Protein AF-A0A7S3AXC7-F1 (afdb_monomer)

Structure (mmCIF, N/CA/C/O backbone):
data_AF-A0A7S3AXC7-F1
#
_entry.id   AF-A0A7S3AXC7-F1
#
loop_
_atom_site.group_PDB
_atom_site.id
_atom_site.type_symbol
_atom_site.label_atom_id
_atom_site.label_alt_id
_atom_site.label_comp_id
_atom_site.label_asym_id
_atom_site.label_entity_id
_atom_site.label_seq_id
_atom_site.pdbx_PDB_ins_code
_atom_site.Cartn_x
_atom_site.Cartn_y
_atom_site.Cartn_z
_atom_site.occupancy
_atom_site.B_iso_or_equiv
_atom_site.auth_seq_id
_atom_site.auth_comp_id
_atom_site.auth_asym_id
_atom_site.auth_atom_id
_atom_site.pdbx_PDB_model_num
ATOM 1 N N . LEU A 1 1 ? -24.565 1.283 30.383 1.00 83.75 1 LEU A N 1
ATOM 2 C CA . LEU A 1 1 ? -24.988 1.962 31.632 1.00 83.75 1 LEU A CA 1
ATOM 3 C C . LEU A 1 1 ? -24.781 1.006 32.799 1.00 83.75 1 LEU A C 1
ATOM 5 O O . LEU A 1 1 ? -25.341 -0.080 32.785 1.00 83.75 1 LEU A O 1
ATOM 9 N N . VAL A 1 2 ? -23.980 1.396 33.781 1.00 90.38 2 VAL A N 1
ATOM 10 C CA . VAL A 1 2 ? -23.685 0.645 35.006 1.00 90.38 2 VAL A CA 1
ATOM 11 C C . VAL A 1 2 ? -24.098 1.507 36.196 1.00 90.38 2 VAL A C 1
ATOM 13 O O . V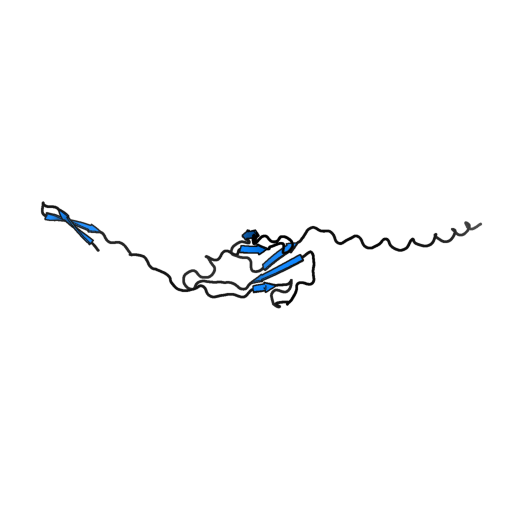AL A 1 2 ? -23.910 2.724 36.167 1.00 90.38 2 VAL A O 1
ATOM 16 N N . ARG A 1 3 ? -24.680 0.895 37.233 1.00 94.62 3 ARG A N 1
ATOM 17 C CA . ARG A 1 3 ? -25.121 1.576 38.456 1.00 94.62 3 ARG A CA 1
ATOM 18 C C . ARG A 1 3 ? -24.490 0.923 39.681 1.00 94.62 3 ARG A C 1
ATOM 20 O O . ARG A 1 3 ? -24.619 -0.284 39.857 1.00 94.62 3 ARG A O 1
ATOM 27 N N . ALA A 1 4 ? -23.853 1.725 40.526 1.00 93.75 4 ALA A N 1
ATOM 28 C CA . ALA A 1 4 ? -23.249 1.288 41.782 1.00 93.75 4 ALA A CA 1
ATOM 29 C C . ALA A 1 4 ? -23.988 1.909 42.972 1.00 93.75 4 ALA A C 1
ATOM 31 O O . ALA A 1 4 ? -24.359 3.079 42.909 1.00 93.75 4 ALA A O 1
ATOM 32 N N . TYR A 1 5 ? -24.175 1.139 44.045 1.00 97.00 5 TYR A N 1
ATOM 33 C CA . TYR A 1 5 ? -24.860 1.553 45.273 1.00 97.00 5 TYR A CA 1
ATOM 34 C C . TYR A 1 5 ? -23.886 1.555 46.455 1.00 97.00 5 TYR A C 1
ATOM 36 O O . TYR A 1 5 ? -23.029 0.678 46.547 1.00 97.00 5 TYR A O 1
ATOM 44 N N . ASN A 1 6 ? -24.029 2.513 47.371 1.00 94.50 6 ASN A N 1
ATOM 45 C CA . ASN A 1 6 ? -23.345 2.497 48.664 1.00 94.50 6 ASN A CA 1
ATOM 46 C C . ASN A 1 6 ? -24.274 1.973 49.778 1.00 94.50 6 ASN A C 1
ATOM 48 O O . ASN A 1 6 ? -25.491 1.891 49.611 1.00 94.50 6 ASN A O 1
ATOM 52 N N . SER A 1 7 ? -23.710 1.654 50.945 1.00 94.31 7 SER A N 1
ATOM 53 C CA . SER A 1 7 ? -24.469 1.105 52.083 1.00 94.31 7 SER A CA 1
ATOM 54 C C . SER A 1 7 ? -25.454 2.088 52.730 1.00 94.31 7 SER A C 1
ATOM 56 O O . SER A 1 7 ? -26.279 1.674 53.537 1.00 94.31 7 SER A O 1
ATOM 58 N N . ALA A 1 8 ? -25.381 3.379 52.390 1.00 94.81 8 ALA A N 1
ATOM 59 C CA . ALA A 1 8 ? -26.314 4.411 52.844 1.00 94.81 8 ALA A CA 1
ATOM 60 C C . ALA A 1 8 ? -27.498 4.612 51.873 1.00 94.81 8 ALA A C 1
ATOM 62 O O . ALA A 1 8 ? -28.325 5.494 52.092 1.00 94.81 8 ALA A O 1
ATOM 63 N N . GLY A 1 9 ? -27.582 3.819 50.796 1.00 93.12 9 GLY A N 1
ATOM 64 C CA . GLY A 1 9 ? -28.657 3.882 49.798 1.00 93.12 9 GLY A CA 1
ATOM 65 C C . GLY A 1 9 ? -28.431 4.889 48.664 1.00 93.12 9 GLY A C 1
ATOM 66 O O . GLY A 1 9 ? -29.278 5.013 47.781 1.00 93.12 9 GLY A O 1
ATOM 67 N N . GLY A 1 10 ? -27.294 5.588 48.646 1.00 95.25 10 GLY A N 1
ATOM 68 C CA . GLY A 1 10 ? -26.890 6.435 47.524 1.00 95.25 10 GLY A CA 1
ATOM 69 C C . GLY A 1 10 ? -26.408 5.601 46.337 1.00 95.25 10 GLY A C 1
ATOM 70 O O . GLY A 1 10 ? -25.888 4.499 46.520 1.00 95.25 10 GLY A O 1
ATOM 71 N N . PHE A 1 11 ? -26.546 6.127 45.120 1.00 95.44 11 PHE A N 1
ATOM 72 C CA . PHE A 1 11 ? -26.046 5.464 43.917 1.00 95.44 11 PHE A CA 1
ATOM 73 C C . PHE A 1 11 ? -25.345 6.430 42.964 1.00 95.44 11 PHE A C 1
ATOM 75 O O . PHE A 1 11 ? -25.605 7.631 42.972 1.00 95.44 11 PHE A O 1
ATOM 82 N N . SER A 1 12 ? -24.476 5.879 42.119 1.00 95.25 12 SER A N 1
ATOM 83 C CA . SER A 1 12 ? -23.873 6.569 40.979 1.00 95.25 12 SER A CA 1
ATOM 84 C C . SER A 1 12 ? -24.071 5.747 39.710 1.00 95.25 12 SER A C 1
ATOM 86 O O . SER A 1 12 ? -24.162 4.516 39.762 1.00 95.25 12 SER A O 1
ATOM 88 N N . THR A 1 13 ? -24.164 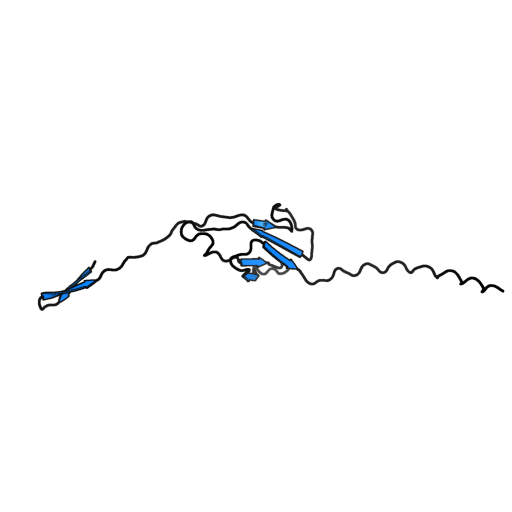6.424 38.569 1.00 95.69 13 THR A N 1
ATOM 89 C CA . THR A 1 13 ? -24.315 5.804 37.251 1.00 95.69 13 THR A CA 1
ATOM 90 C C . THR A 1 13 ? -23.201 6.240 36.320 1.00 95.69 13 THR A C 1
ATOM 92 O O . THR A 1 13 ? -22.885 7.424 36.260 1.00 95.69 13 THR A O 1
ATOM 95 N N . ALA A 1 14 ? -22.675 5.297 35.546 1.00 94.19 14 ALA A N 1
ATOM 96 C CA . ALA A 1 14 ? -21.710 5.554 34.485 1.00 94.19 14 ALA A CA 1
ATOM 97 C C . ALA A 1 14 ? -22.140 4.850 33.192 1.00 94.19 14 ALA A C 1
ATOM 99 O O . ALA A 1 14 ? -22.706 3.755 33.216 1.00 94.19 14 ALA A O 1
ATOM 100 N N . SER A 1 15 ? -21.867 5.456 32.047 1.00 92.88 15 SER A N 1
ATOM 101 C CA . SER A 1 15 ? -21.970 4.813 30.737 1.00 92.88 15 SER A CA 1
ATOM 102 C C . SER A 1 15 ? -20.706 5.093 29.943 1.00 92.88 15 SER A C 1
ATOM 104 O O . SER A 1 15 ? -20.058 6.113 30.155 1.00 92.88 15 SER A O 1
ATOM 106 N N . SER A 1 16 ? -20.377 4.178 29.042 1.00 89.88 16 SER A N 1
ATOM 107 C CA . SER A 1 16 ? -19.393 4.380 27.988 1.00 89.88 16 SER A CA 1
ATOM 108 C C . SER A 1 16 ? -20.070 4.142 26.643 1.00 89.88 16 SER A C 1
ATOM 110 O O . SER A 1 16 ? -21.078 3.431 26.581 1.00 89.88 16 SER A O 1
ATOM 112 N N . ASP A 1 17 ? -19.486 4.699 25.588 1.00 89.12 17 ASP A N 1
ATOM 113 C CA . ASP A 1 17 ? -19.966 4.559 24.208 1.00 89.12 17 ASP A CA 1
ATOM 114 C C . ASP A 1 17 ? -19.525 3.230 23.561 1.00 89.12 17 ASP A C 1
ATOM 116 O O . ASP A 1 17 ? -19.754 2.989 22.381 1.00 89.12 17 ASP A O 1
ATOM 120 N N . GLY A 1 18 ? -18.924 2.332 24.352 1.00 85.31 18 GLY A N 1
ATOM 121 C CA . GLY A 1 18 ? -18.346 1.082 23.867 1.00 85.31 18 GLY A CA 1
ATOM 122 C C . GLY A 1 18 ? -17.095 1.309 23.014 1.00 85.31 18 GLY A C 1
ATOM 123 O O . GLY A 1 18 ? -16.466 2.362 23.074 1.00 85.31 18 GLY A O 1
ATOM 124 N N . PHE A 1 19 ? -16.715 0.287 22.255 1.00 82.75 19 PHE A N 1
ATOM 125 C CA . PHE A 1 19 ? -15.758 0.385 21.158 1.00 82.75 19 PHE A CA 1
ATOM 126 C C . PHE A 1 19 ? -16.301 -0.432 19.987 1.00 82.75 19 PHE A C 1
ATOM 128 O O . PHE A 1 19 ? -17.060 -1.382 20.196 1.00 82.75 19 PHE A O 1
ATOM 135 N N . TYR A 1 20 ? -15.928 -0.046 18.772 1.00 82.25 20 TYR A N 1
ATOM 136 C CA . TYR A 1 20 ? -16.221 -0.803 17.563 1.00 82.25 20 TYR A CA 1
ATOM 137 C C . TYR A 1 20 ? -14.953 -1.545 17.142 1.00 82.25 20 TYR A C 1
ATOM 139 O O . TYR A 1 20 ? -13.863 -0.974 17.211 1.00 82.25 20 TYR A O 1
ATOM 147 N N . ILE A 1 21 ? -15.090 -2.820 16.779 1.00 84.69 21 ILE A N 1
ATOM 148 C CA . ILE A 1 21 ? -14.025 -3.558 16.099 1.00 84.69 21 ILE A CA 1
ATOM 149 C C . ILE A 1 21 ? -14.360 -3.472 14.624 1.00 84.69 21 ILE A C 1
ATOM 151 O O . ILE A 1 21 ? -15.413 -3.955 14.217 1.00 84.69 21 ILE A O 1
ATOM 155 N N . ASP A 1 22 ? -13.471 -2.847 13.872 1.00 83.75 22 ASP A N 1
ATOM 156 C CA . ASP A 1 22 ? -13.490 -2.907 12.424 1.00 83.75 22 ASP A CA 1
ATOM 157 C C . ASP A 1 22 ? -12.700 -4.142 11.976 1.00 83.75 22 ASP A C 1
ATOM 159 O O . ASP A 1 22 ? -11.526 -4.299 12.325 1.00 83.75 22 ASP A O 1
ATOM 163 N N . ASP A 1 23 ? -13.383 -5.064 11.303 1.00 87.38 23 ASP A N 1
ATOM 164 C CA . ASP A 1 23 ? -12.810 -6.270 10.707 1.00 87.38 23 ASP A CA 1
ATOM 165 C C . ASP A 1 23 ? -12.896 -6.262 9.175 1.00 87.38 23 ASP A C 1
ATOM 167 O O . ASP A 1 23 ? -12.612 -7.284 8.536 1.00 87.38 23 ASP A O 1
ATOM 171 N N . THR A 1 24 ? -13.253 -5.120 8.579 1.00 86.19 24 THR A N 1
ATOM 172 C CA . THR A 1 24 ? -13.271 -4.971 7.129 1.00 86.19 24 THR A CA 1
ATOM 173 C C . THR A 1 24 ? -11.831 -4.885 6.607 1.00 86.19 24 THR A C 1
ATOM 175 O O . THR A 1 24 ? -10.991 -4.167 7.149 1.00 86.19 24 THR A O 1
ATOM 178 N N . PRO A 1 25 ? -11.456 -5.698 5.603 1.00 84.06 25 PRO A N 1
ATOM 179 C CA . PRO A 1 25 ? -10.148 -5.568 4.985 1.00 84.06 25 PRO A CA 1
ATOM 180 C C . PRO A 1 25 ? -10.135 -4.349 4.051 1.00 84.06 25 PRO A C 1
ATOM 182 O O . PRO A 1 25 ? -11.133 -4.093 3.373 1.00 84.06 25 PRO A O 1
ATOM 185 N N . PRO A 1 26 ? -8.988 -3.667 3.900 1.00 85.12 26 PRO A N 1
ATOM 186 C CA . PRO A 1 26 ? -8.870 -2.590 2.931 1.00 85.12 26 PRO A CA 1
ATOM 187 C C . PRO A 1 26 ? -9.085 -3.109 1.505 1.00 85.12 26 PRO A C 1
ATOM 189 O O . PRO A 1 26 ? -8.709 -4.234 1.151 1.00 85.12 26 PRO A O 1
ATOM 192 N N . VAL A 1 27 ? -9.632 -2.252 0.649 1.00 87.88 27 VAL A N 1
ATOM 193 C CA . VAL A 1 27 ? -9.766 -2.504 -0.782 1.00 87.88 27 VAL A CA 1
ATOM 194 C C . VAL A 1 27 ? -8.402 -2.345 -1.451 1.00 87.88 27 VAL A C 1
ATOM 196 O O . VAL A 1 27 ? -7.763 -1.289 -1.395 1.00 87.88 27 VAL A O 1
ATOM 199 N N . GLY A 1 28 ? -7.958 -3.427 -2.093 1.00 86.06 28 GLY A N 1
ATOM 200 C CA . GLY A 1 28 ? -6.679 -3.488 -2.791 1.00 86.06 28 GLY A CA 1
ATOM 201 C C . GLY A 1 28 ? -6.632 -2.596 -4.032 1.00 86.06 28 GLY A C 1
ATOM 202 O O . GLY A 1 28 ? -7.549 -2.613 -4.856 1.00 86.06 28 GLY A O 1
ATOM 203 N N . GLY A 1 29 ? -5.532 -1.855 -4.174 1.00 87.69 29 GLY A N 1
ATOM 204 C CA . GLY A 1 29 ? -5.143 -1.198 -5.417 1.00 87.69 29 GLY A CA 1
ATOM 205 C C . GLY A 1 29 ? -4.415 -2.152 -6.372 1.00 87.69 29 GLY A C 1
ATOM 206 O O . GLY A 1 29 ? -4.543 -3.374 -6.299 1.00 87.69 29 GLY A O 1
ATOM 207 N N . TYR A 1 30 ? -3.616 -1.577 -7.265 1.00 90.25 30 TYR A N 1
ATOM 208 C CA . TYR A 1 30 ? -2.692 -2.304 -8.140 1.00 90.25 30 TYR A CA 1
ATOM 209 C C . TYR A 1 30 ? -1.269 -1.801 -7.916 1.00 90.25 30 TYR A C 1
ATOM 211 O O . TYR A 1 30 ? -1.087 -0.693 -7.418 1.00 90.25 30 TYR A O 1
ATOM 219 N N . VAL A 1 31 ? -0.276 -2.595 -8.303 1.00 91.56 31 VAL A N 1
ATOM 220 C CA . VAL A 1 31 ? 1.139 -2.210 -8.324 1.00 91.56 31 VAL A CA 1
ATOM 221 C C . VAL A 1 31 ? 1.683 -2.590 -9.695 1.00 91.56 31 VAL A C 1
ATOM 223 O O . VAL A 1 31 ? 1.368 -3.676 -10.175 1.00 91.56 31 VAL A O 1
ATOM 226 N N . THR A 1 32 ? 2.447 -1.700 -10.320 1.00 93.31 32 THR A N 1
ATOM 227 C CA . THR A 1 32 ? 3.131 -1.939 -11.597 1.00 93.31 32 THR A CA 1
ATOM 228 C C . THR A 1 32 ? 4.582 -1.503 -11.490 1.00 93.31 32 THR A C 1
ATOM 230 O O . THR A 1 32 ? 4.875 -0.478 -10.864 1.00 93.31 32 THR A O 1
ATOM 233 N N . ASP A 1 33 ? 5.492 -2.246 -12.109 1.00 91.25 33 ASP A N 1
ATOM 234 C CA . ASP A 1 33 ? 6.872 -1.801 -12.296 1.00 91.25 33 ASP A CA 1
ATOM 235 C C . ASP A 1 33 ? 7.060 -1.081 -13.646 1.00 91.25 33 ASP A C 1
ATOM 237 O O . ASP A 1 33 ? 6.205 -1.105 -14.530 1.00 91.25 33 ASP A O 1
ATOM 241 N N . GLY A 1 34 ? 8.182 -0.374 -13.785 1.00 89.75 34 GLY A N 1
ATOM 242 C CA . GLY A 1 34 ? 8.508 0.395 -14.984 1.00 89.75 34 GLY A CA 1
ATOM 243 C C . GLY A 1 34 ? 8.099 1.869 -14.924 1.00 89.75 34 GLY A C 1
ATOM 244 O O . GLY A 1 34 ? 7.469 2.353 -13.983 1.00 89.75 34 GLY A O 1
ATOM 245 N N . THR A 1 35 ? 8.538 2.623 -15.934 1.00 87.75 35 THR A N 1
ATOM 246 C CA . THR A 1 35 ? 8.376 4.087 -15.995 1.00 87.75 35 THR A CA 1
ATOM 247 C C . THR A 1 35 ? 6.999 4.530 -16.490 1.00 87.75 35 THR A C 1
ATOM 249 O O . THR A 1 35 ? 6.625 5.687 -16.294 1.00 87.75 35 THR A O 1
ATOM 252 N N . ASP A 1 36 ? 6.238 3.631 -17.121 1.00 89.56 36 ASP A N 1
ATOM 253 C CA . ASP A 1 36 ? 4.851 3.866 -17.519 1.00 89.56 36 ASP A CA 1
ATOM 254 C C . ASP A 1 36 ? 3.899 3.297 -16.449 1.00 89.56 36 ASP A C 1
ATOM 256 O O . ASP A 1 36 ? 3.790 2.079 -16.321 1.00 89.56 36 ASP A O 1
ATOM 260 N N . PRO A 1 37 ? 3.151 4.139 -15.711 1.00 87.50 37 PRO A N 1
ATOM 261 C CA . PRO A 1 37 ? 2.257 3.693 -14.639 1.00 87.50 37 PRO A CA 1
ATOM 262 C C . PRO A 1 37 ? 1.032 2.902 -15.129 1.00 87.50 37 PRO A C 1
ATOM 264 O O . PRO A 1 37 ? 0.212 2.470 -14.318 1.00 87.50 37 PRO A O 1
ATOM 267 N N . THR A 1 38 ? 0.842 2.773 -16.445 1.00 89.81 38 THR A N 1
ATOM 268 C CA . THR A 1 38 ? -0.284 2.049 -17.053 1.00 89.81 38 THR A CA 1
ATOM 269 C C . THR A 1 38 ? 0.088 0.657 -17.557 1.00 89.81 38 THR A C 1
ATOM 271 O O . THR A 1 38 ? -0.804 -0.104 -17.937 1.00 89.81 38 THR A O 1
ATOM 274 N N . THR A 1 39 ? 1.378 0.313 -17.549 1.00 90.81 39 THR A N 1
ATOM 275 C CA . THR A 1 39 ? 1.891 -0.943 -18.100 1.00 90.81 39 THR A CA 1
ATOM 276 C C . THR A 1 39 ? 2.807 -1.622 -17.091 1.00 90.81 39 THR A C 1
ATOM 278 O O . THR A 1 39 ? 3.872 -1.105 -16.791 1.00 90.81 39 THR A O 1
ATOM 281 N N . ASP A 1 40 ? 2.407 -2.803 -16.625 1.00 92.12 40 ASP A N 1
ATOM 282 C CA . ASP A 1 40 ? 3.259 -3.692 -15.829 1.00 92.12 40 ASP A CA 1
ATOM 283 C C . ASP A 1 40 ? 4.243 -4.423 -16.753 1.00 92.12 40 ASP A C 1
ATOM 285 O O . ASP A 1 40 ? 3.825 -5.032 -17.750 1.00 92.12 40 ASP A O 1
ATOM 289 N N . ILE A 1 41 ? 5.543 -4.340 -16.472 1.00 91.69 41 ILE A N 1
ATOM 290 C CA . ILE A 1 41 ? 6.583 -4.966 -17.291 1.00 91.69 41 ILE A CA 1
ATOM 291 C C . ILE A 1 41 ? 7.118 -6.219 -16.589 1.00 91.69 41 ILE A C 1
ATOM 293 O O . ILE A 1 41 ? 7.031 -6.404 -15.388 1.00 91.69 41 ILE A O 1
ATOM 297 N N . LEU A 1 42 ? 7.652 -7.175 -17.351 1.00 89.56 42 LEU A N 1
ATOM 298 C CA . LEU A 1 42 ? 8.171 -8.404 -16.729 1.00 89.56 42 LEU A CA 1
ATOM 299 C C . LEU A 1 42 ? 9.547 -8.195 -16.088 1.00 89.56 42 LEU A C 1
ATOM 301 O O . LEU A 1 42 ? 9.922 -8.922 -15.170 1.00 89.56 42 LEU A O 1
ATOM 305 N N . VAL A 1 43 ? 10.334 -7.279 -16.657 1.00 85.44 43 VAL A N 1
ATOM 306 C CA . VAL A 1 43 ? 11.707 -6.975 -16.255 1.00 85.44 43 VAL A CA 1
ATOM 307 C C . VAL A 1 43 ? 11.991 -5.517 -16.599 1.00 85.44 43 VAL A C 1
ATOM 309 O O . VAL A 1 43 ? 11.808 -5.103 -17.747 1.00 85.44 43 VAL A O 1
ATOM 312 N N . THR A 1 44 ? 12.509 -4.763 -15.631 1.00 84.88 44 THR A N 1
ATOM 313 C CA . THR A 1 44 ? 13.007 -3.403 -15.860 1.00 84.88 44 THR A CA 1
ATOM 314 C C . THR A 1 44 ? 14.295 -3.448 -16.705 1.00 84.88 44 THR A C 1
ATOM 316 O O . THR A 1 44 ? 15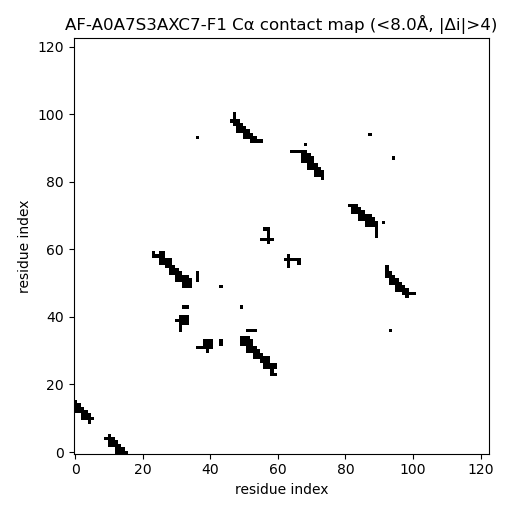.259 -4.100 -16.307 1.00 84.88 44 THR A O 1
ATOM 319 N N . PRO A 1 45 ? 14.350 -2.785 -17.881 1.00 82.12 45 PRO A N 1
ATOM 320 C CA . PRO A 1 45 ? 15.498 -2.861 -18.793 1.00 82.12 45 PRO A CA 1
ATOM 321 C C . PRO A 1 45 ? 16.650 -1.912 -18.422 1.00 82.12 45 PRO A C 1
ATOM 323 O O . PRO A 1 45 ? 17.674 -1.894 -19.104 1.00 82.12 45 PRO A O 1
ATOM 326 N N . LEU A 1 46 ? 16.467 -1.082 -17.394 1.00 79.62 46 LEU A N 1
ATOM 327 C CA . LEU A 1 46 ? 17.449 -0.117 -16.914 1.00 79.62 46 LEU A CA 1
ATOM 328 C C . LEU A 1 46 ? 18.183 -0.702 -15.707 1.00 79.62 46 LEU A C 1
ATOM 330 O O . LEU A 1 46 ? 17.562 -1.195 -14.773 1.00 79.62 46 LEU A O 1
ATOM 334 N N . GLU A 1 47 ? 19.512 -0.624 -15.706 1.00 77.44 47 GLU A N 1
ATOM 335 C CA . GLU A 1 47 ? 20.323 -1.133 -14.589 1.00 77.44 47 GLU A CA 1
ATOM 336 C C . GLU A 1 47 ? 20.443 -0.115 -13.440 1.00 77.44 47 GLU A C 1
ATOM 338 O O . GLU A 1 47 ? 20.817 -0.469 -12.324 1.00 77.44 47 GLU A O 1
ATOM 343 N N . TRP A 1 48 ? 20.132 1.156 -13.707 1.00 79.12 48 TRP A N 1
ATOM 344 C CA . TRP A 1 48 ? 20.368 2.290 -12.807 1.00 79.12 48 TRP A CA 1
ATOM 345 C C . TRP A 1 48 ? 19.107 3.058 -12.422 1.00 79.12 48 TRP A C 1
ATOM 347 O O . TRP A 1 48 ? 19.199 3.980 -11.619 1.00 79.12 48 TRP A O 1
ATOM 357 N N . GLU A 1 49 ? 17.951 2.714 -12.975 1.00 84.38 49 GLU A N 1
ATOM 358 C CA . GLU A 1 49 ? 16.679 3.360 -12.666 1.00 84.38 49 GLU A CA 1
ATOM 359 C C . GLU A 1 49 ? 15.604 2.295 -12.555 1.00 84.38 49 GLU A C 1
ATOM 361 O O . GLU A 1 49 ? 15.496 1.414 -13.405 1.00 84.38 49 GLU A O 1
ATOM 366 N N . TYR A 1 50 ? 14.805 2.405 -11.510 1.00 87.38 50 TYR A N 1
ATOM 367 C CA . TYR A 1 50 ? 13.667 1.540 -11.291 1.00 87.38 50 TYR A CA 1
ATOM 368 C C . TYR A 1 50 ? 12.524 2.392 -10.776 1.00 87.38 50 TYR A C 1
ATOM 370 O O . TYR A 1 50 ? 12.688 3.239 -9.890 1.00 87.38 50 TYR A O 1
ATOM 378 N N . SER A 1 51 ? 11.359 2.140 -11.342 1.00 90.38 51 SER A N 1
ATOM 379 C CA . SER A 1 51 ? 10.136 2.851 -11.034 1.00 90.38 51 SER A CA 1
ATOM 380 C C . SER A 1 51 ? 9.080 1.843 -10.643 1.00 90.38 51 SER A C 1
ATOM 382 O O . SER A 1 51 ? 8.974 0.770 -11.234 1.00 90.38 51 SER A O 1
ATOM 384 N N . VAL A 1 52 ? 8.310 2.208 -9.631 1.00 91.56 52 VAL A N 1
ATOM 385 C CA . VAL A 1 52 ? 7.125 1.478 -9.213 1.00 91.56 52 VAL A CA 1
ATOM 386 C C . VAL A 1 52 ? 5.986 2.472 -9.106 1.00 91.56 52 VAL A C 1
ATOM 388 O O . VAL A 1 52 ? 6.166 3.583 -8.603 1.00 91.56 52 VAL A O 1
ATOM 391 N N . SER A 1 53 ? 4.822 2.082 -9.603 1.00 93.06 53 SER A N 1
ATOM 392 C CA . SER A 1 53 ? 3.589 2.854 -9.522 1.00 93.06 53 SER A CA 1
ATOM 393 C C . SER A 1 53 ? 2.493 2.012 -8.900 1.00 93.06 53 SER A C 1
ATOM 395 O O . SER A 1 53 ? 2.533 0.783 -8.945 1.00 93.06 53 SER A O 1
ATOM 397 N N . TRP A 1 54 ? 1.519 2.664 -8.282 1.00 92.25 54 TRP A N 1
ATOM 398 C CA . TRP A 1 54 ? 0.417 1.973 -7.637 1.00 92.25 54 TRP A CA 1
ATOM 399 C C . TRP A 1 54 ? -0.890 2.754 -7.713 1.00 92.25 54 TRP A C 1
ATOM 401 O O . TRP A 1 54 ? -0.930 3.986 -7.696 1.00 92.25 54 TRP A O 1
ATOM 411 N N . GLY A 1 55 ? -1.982 2.001 -7.792 1.00 88.69 55 GLY A N 1
ATOM 412 C CA . GLY A 1 55 ? -3.328 2.509 -7.577 1.00 88.69 55 GLY A CA 1
ATOM 413 C C . GLY A 1 55 ? -3.597 2.722 -6.092 1.00 88.69 55 GLY A C 1
ATOM 414 O O . GLY A 1 55 ? -2.988 2.076 -5.240 1.00 88.69 55 GLY A O 1
ATOM 415 N N . ALA A 1 56 ? -4.531 3.618 -5.779 1.00 83.19 56 ALA A N 1
ATOM 416 C CA . ALA A 1 56 ? -4.885 3.894 -4.396 1.00 83.19 56 ALA A CA 1
ATOM 417 C C . ALA A 1 56 ? -5.465 2.653 -3.706 1.00 83.19 56 ALA A C 1
ATOM 419 O O . ALA A 1 56 ? -6.390 2.018 -4.214 1.00 83.19 56 ALA A O 1
ATOM 420 N N . PHE A 1 57 ? -4.942 2.374 -2.519 1.00 85.81 57 PHE A N 1
ATOM 421 C CA . PHE A 1 57 ? -5.562 1.493 -1.544 1.00 85.81 57 PHE A CA 1
ATOM 422 C C . PHE A 1 57 ? -6.465 2.357 -0.669 1.00 85.81 57 PHE A C 1
ATOM 424 O O . PHE A 1 57 ? -6.160 3.528 -0.425 1.00 85.81 57 PHE A O 1
ATOM 431 N N . TYR A 1 58 ? -7.591 1.818 -0.226 1.00 84.81 58 TYR A N 1
ATOM 432 C CA . TYR A 1 58 ? -8.480 2.548 0.667 1.00 84.81 58 TYR A CA 1
ATOM 433 C C . TYR A 1 58 ? -9.269 1.592 1.537 1.00 84.81 58 TYR A C 1
ATOM 435 O O . TYR A 1 58 ? -9.495 0.442 1.180 1.00 84.81 58 TYR A O 1
ATOM 443 N N . ASP A 1 59 ? -9.689 2.110 2.670 1.00 83.25 59 ASP A N 1
ATOM 444 C CA . ASP A 1 59 ? -10.581 1.440 3.595 1.00 83.25 59 ASP A CA 1
ATOM 445 C C . ASP A 1 59 ? -11.974 2.085 3.488 1.00 83.25 59 ASP A C 1
ATOM 447 O O . ASP A 1 59 ? -12.060 3.280 3.182 1.00 83.25 59 ASP A O 1
ATOM 451 N N . GLU A 1 60 ? -13.067 1.334 3.630 1.00 80.69 60 GLU A N 1
ATOM 452 C CA . GLU A 1 60 ? -14.414 1.899 3.430 1.00 80.69 60 GLU A CA 1
ATOM 453 C C . GLU A 1 60 ? -14.782 2.903 4.538 1.00 80.69 60 GLU A C 1
ATOM 455 O O . GLU A 1 60 ? -15.454 3.906 4.270 1.00 80.69 60 GLU A O 1
ATOM 460 N N . GLU A 1 61 ? -14.269 2.703 5.751 1.00 83.31 61 GLU A N 1
ATOM 461 C CA . GLU A 1 61 ? -14.539 3.506 6.940 1.00 83.31 61 GLU A CA 1
ATOM 462 C C . GLU A 1 61 ? -13.716 4.802 6.963 1.00 83.31 61 GLU A C 1
ATOM 464 O O . GLU A 1 61 ? -14.197 5.842 7.429 1.00 83.31 61 GLU A O 1
ATOM 469 N N . TYR A 1 62 ? -12.485 4.766 6.441 1.00 72.44 62 TYR A N 1
ATOM 470 C CA . TYR A 1 62 ? -11.535 5.890 6.506 1.00 72.44 62 TYR A CA 1
ATOM 471 C C . TYR A 1 62 ? -11.142 6.481 5.143 1.00 72.44 62 TYR A C 1
ATOM 473 O O . TYR A 1 62 ? -10.479 7.526 5.074 1.00 72.44 62 TYR A O 1
ATOM 481 N N . GLY A 1 63 ? -11.552 5.856 4.041 1.00 72.56 63 GLY A N 1
ATOM 482 C CA . GLY A 1 63 ? -11.131 6.221 2.693 1.00 72.56 63 GLY A CA 1
ATOM 483 C C . GLY A 1 63 ? -9.613 6.111 2.508 1.00 72.56 63 GLY A C 1
ATOM 484 O O . GLY A 1 63 ? -8.938 5.284 3.115 1.00 72.56 63 GLY A O 1
ATOM 485 N N . GLN A 1 64 ? -9.046 6.973 1.662 1.00 67.38 64 GLN A N 1
ATOM 486 C CA . GLN A 1 64 ? -7.595 7.018 1.410 1.00 67.38 64 GLN A CA 1
ATOM 487 C C . GLN A 1 64 ? -6.812 7.778 2.496 1.00 67.38 64 GLN A C 1
ATOM 489 O O . GLN A 1 64 ? -5.585 7.768 2.496 1.00 67.38 64 GLN A O 1
ATOM 494 N N . ALA A 1 65 ? -7.496 8.453 3.427 1.00 68.06 65 ALA A N 1
ATOM 495 C CA . ALA A 1 65 ? -6.877 9.401 4.357 1.00 68.06 65 ALA A CA 1
ATOM 496 C C . ALA A 1 65 ? -5.991 8.748 5.439 1.00 68.06 65 ALA A C 1
ATOM 498 O O . ALA A 1 65 ? -5.322 9.464 6.184 1.00 68.06 65 ALA A O 1
ATOM 499 N N . GLY A 1 66 ? -5.981 7.415 5.529 1.00 72.44 66 GLY A N 1
ATOM 500 C CA . GLY A 1 66 ? -5.215 6.646 6.513 1.00 72.44 66 GLY A CA 1
ATOM 501 C C . GLY A 1 66 ? -4.123 5.743 5.935 1.00 72.44 66 GLY A C 1
ATOM 502 O O . GLY A 1 66 ? -3.551 4.959 6.687 1.00 72.44 66 GLY A O 1
ATOM 503 N N . VAL A 1 67 ? -3.839 5.809 4.630 1.00 77.75 67 VAL A N 1
ATOM 504 C CA . VAL A 1 67 ? -2.890 4.888 3.984 1.00 77.75 67 VAL A CA 1
ATOM 505 C C . VAL A 1 67 ? -1.495 5.503 3.906 1.00 77.75 67 VAL A C 1
ATOM 507 O O . VAL A 1 67 ? -1.322 6.584 3.354 1.00 77.75 67 VAL A O 1
ATOM 510 N N . THR A 1 68 ? -0.490 4.784 4.406 1.00 83.75 68 THR A N 1
ATOM 511 C CA . THR A 1 68 ? 0.934 5.101 4.216 1.00 83.75 68 THR A CA 1
ATOM 512 C C . THR A 1 68 ? 1.573 4.029 3.348 1.00 83.75 68 THR A C 1
ATOM 514 O O . THR A 1 68 ? 1.339 2.839 3.555 1.00 83.75 68 THR A O 1
ATOM 517 N N . TYR A 1 69 ? 2.407 4.448 2.400 1.00 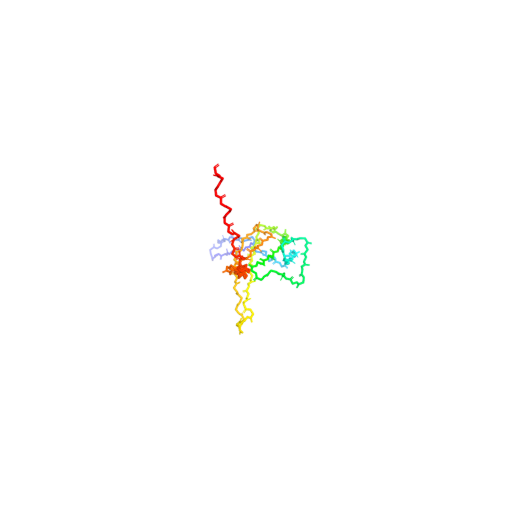87.38 69 TYR A N 1
ATOM 518 C CA . TYR A 1 69 ? 3.108 3.541 1.501 1.00 87.38 69 TYR A CA 1
ATOM 519 C C . TYR A 1 69 ? 4.564 3.362 1.931 1.00 87.38 69 TYR A C 1
ATOM 521 O O . TYR A 1 69 ? 5.271 4.334 2.207 1.00 87.38 69 TYR A O 1
ATOM 529 N N . LEU A 1 70 ? 5.012 2.106 1.954 1.00 88.62 70 LEU A N 1
ATOM 530 C CA . LEU A 1 70 ? 6.409 1.730 2.146 1.00 88.62 70 LEU A CA 1
ATOM 531 C C . LEU A 1 70 ? 6.905 1.037 0.878 1.00 88.62 70 LEU A C 1
ATOM 533 O O . LEU A 1 70 ? 6.252 0.115 0.389 1.00 88.62 70 LEU A O 1
ATOM 537 N N . VAL A 1 71 ? 8.064 1.448 0.370 1.00 88.44 71 VAL A N 1
ATOM 538 C CA . VAL A 1 71 ? 8.735 0.773 -0.748 1.00 88.44 71 VAL A CA 1
ATOM 539 C C . VAL A 1 71 ? 9.941 0.015 -0.213 1.00 88.44 71 VAL A C 1
ATOM 541 O O . VAL A 1 71 ? 10.784 0.594 0.473 1.00 88.44 71 VAL A O 1
ATOM 544 N N . GLY A 1 72 ? 9.990 -1.285 -0.509 1.00 84.06 72 GLY A N 1
ATOM 545 C CA . GLY A 1 72 ? 11.058 -2.189 -0.103 1.00 84.06 72 GLY A CA 1
ATOM 546 C C . GLY A 1 72 ? 11.993 -2.534 -1.253 1.00 84.06 72 GLY A C 1
ATOM 547 O O . GLY A 1 72 ? 11.525 -2.841 -2.347 1.00 84.06 72 GLY A O 1
ATOM 548 N N . PHE A 1 73 ? 13.298 -2.526 -1.003 1.00 77.12 73 PHE A N 1
ATOM 549 C CA . PHE A 1 73 ? 14.294 -3.039 -1.941 1.00 77.12 73 PHE A CA 1
ATOM 550 C C . PHE A 1 73 ? 15.334 -3.888 -1.216 1.00 77.12 73 PHE A C 1
ATOM 552 O O . PHE A 1 73 ? 15.635 -3.670 -0.040 1.00 77.12 73 PHE A O 1
ATOM 559 N N . ASP A 1 74 ? 15.873 -4.858 -1.945 1.00 74.81 74 ASP A N 1
ATOM 560 C CA . ASP A 1 74 ? 16.923 -5.749 -1.475 1.00 74.81 74 ASP A CA 1
ATOM 561 C C . ASP A 1 74 ? 17.973 -5.944 -2.576 1.00 74.81 74 ASP A C 1
ATOM 563 O O . ASP A 1 74 ? 17.671 -6.002 -3.772 1.00 74.81 74 ASP A O 1
ATOM 567 N N . GLU A 1 75 ? 19.230 -6.028 -2.161 1.00 71.06 75 GLU A N 1
ATOM 568 C CA . GLU A 1 75 ? 20.338 -6.391 -3.024 1.00 71.06 75 GLU A CA 1
ATOM 569 C C . GLU A 1 75 ? 20.461 -7.917 -3.039 1.00 71.06 75 GLU A C 1
ATOM 571 O O . GLU A 1 75 ? 21.174 -8.496 -2.222 1.00 71.06 75 GLU A O 1
ATOM 576 N N . CYS A 1 76 ? 19.890 -8.563 -4.061 1.00 65.44 76 CYS A N 1
ATOM 577 C CA . CYS A 1 76 ? 19.971 -10.020 -4.273 1.00 65.44 76 CYS A CA 1
ATOM 578 C C . CYS A 1 76 ? 21.408 -10.604 -4.189 1.00 65.44 76 CYS A C 1
ATOM 580 O O . CYS A 1 76 ? 21.595 -11.810 -4.029 1.00 65.44 76 CYS A O 1
ATOM 582 N N . SER A 1 77 ? 22.445 -9.765 -4.315 1.00 66.88 77 SER A N 1
ATOM 583 C CA . SER A 1 77 ? 23.858 -10.153 -4.208 1.00 66.88 77 SER A CA 1
ATOM 584 C C . SER A 1 77 ? 24.330 -10.521 -2.793 1.00 66.88 77 SER A C 1
ATOM 586 O O . SER A 1 77 ? 25.398 -11.123 -2.649 1.00 66.88 77 SER A O 1
ATOM 588 N N . LYS A 1 78 ? 23.564 -10.196 -1.749 1.00 56.06 78 LYS A N 1
ATOM 589 C CA . LYS A 1 78 ? 23.857 -10.587 -0.368 1.00 56.06 78 LYS A CA 1
ATOM 590 C C . LYS A 1 78 ? 22.805 -11.604 0.046 1.00 56.06 78 LYS A C 1
ATOM 592 O O . LYS A 1 78 ? 21.622 -11.353 -0.090 1.00 56.06 78 LYS A O 1
ATOM 597 N N . SER A 1 79 ? 23.217 -12.765 0.547 1.00 56.75 79 SER A N 1
ATOM 598 C CA . SER A 1 79 ? 22.310 -13.815 1.039 1.00 56.75 79 SER A CA 1
ATOM 599 C C . SER A 1 79 ? 21.625 -13.433 2.366 1.00 56.75 79 SER A C 1
ATOM 601 O O . SER A 1 79 ? 21.596 -14.239 3.296 1.00 56.75 79 SER A O 1
ATOM 603 N N . SER A 1 80 ? 21.203 -12.180 2.506 1.00 62.34 80 SER A N 1
ATOM 604 C CA . SER A 1 80 ? 20.610 -11.605 3.705 1.00 62.34 80 SER A CA 1
ATOM 605 C C . SER A 1 80 ? 19.154 -11.289 3.399 1.00 62.34 80 SER A C 1
ATOM 607 O O . SER A 1 80 ? 18.900 -10.486 2.515 1.00 62.34 80 SER A O 1
ATOM 609 N N . ASP A 1 81 ? 18.216 -11.879 4.140 1.00 66.19 81 ASP A N 1
ATOM 610 C CA . ASP A 1 81 ? 16.769 -11.627 4.019 1.00 66.19 81 ASP A CA 1
ATOM 611 C C . ASP A 1 81 ? 16.363 -10.229 4.564 1.00 66.19 81 ASP A C 1
ATOM 613 O O . ASP A 1 81 ? 15.315 -10.066 5.193 1.00 66.19 81 ASP A O 1
ATOM 617 N N . GLU A 1 82 ? 17.221 -9.216 4.410 1.00 72.44 82 GLU A N 1
ATOM 618 C CA . GLU A 1 82 ? 17.041 -7.877 4.977 1.00 72.44 82 GLU A CA 1
ATOM 619 C C . GLU A 1 82 ? 16.528 -6.910 3.905 1.00 72.44 82 GLU A C 1
ATOM 621 O O . GLU A 1 82 ? 17.282 -6.414 3.075 1.00 72.44 82 GLU A O 1
ATOM 626 N N . ILE A 1 83 ? 15.225 -6.626 3.945 1.00 78.38 83 ILE A N 1
ATOM 627 C CA . ILE A 1 83 ? 14.583 -5.651 3.057 1.00 78.38 83 ILE A CA 1
ATOM 628 C C . ILE A 1 83 ? 14.691 -4.257 3.679 1.00 78.38 83 ILE A C 1
ATOM 630 O O . ILE A 1 83 ? 14.223 -4.026 4.798 1.00 78.38 83 ILE A O 1
ATOM 634 N N . TYR A 1 84 ? 15.232 -3.299 2.927 1.00 80.50 84 TYR A N 1
ATOM 635 C CA . TYR A 1 84 ? 15.234 -1.891 3.319 1.00 80.50 84 TYR A CA 1
ATOM 636 C C . TYR A 1 84 ? 13.917 -1.238 2.918 1.00 80.50 84 TYR A C 1
ATOM 638 O O . TYR A 1 84 ? 13.570 -1.224 1.741 1.00 80.50 84 TYR A O 1
ATOM 646 N N . LEU A 1 85 ? 13.195 -0.683 3.894 1.00 86.06 85 LEU A N 1
ATOM 647 C CA . LEU A 1 85 ? 11.918 -0.001 3.681 1.00 86.06 85 LEU A CA 1
ATOM 648 C C . LEU A 1 85 ? 12.098 1.518 3.721 1.00 86.06 85 LEU A C 1
ATOM 650 O O . LEU A 1 85 ? 12.721 2.055 4.639 1.00 86.06 85 LEU A O 1
ATOM 654 N N . VAL A 1 86 ? 11.494 2.212 2.759 1.00 88.38 86 VAL A N 1
ATOM 655 C CA . VAL A 1 86 ? 11.416 3.676 2.711 1.00 88.38 86 VAL A CA 1
ATOM 656 C C . VAL A 1 86 ? 9.955 4.103 2.763 1.00 88.38 86 VAL A C 1
ATOM 658 O O . VAL A 1 86 ? 9.149 3.649 1.954 1.00 88.38 86 VAL A O 1
ATOM 661 N N . ASP A 1 87 ? 9.624 4.993 3.700 1.00 90.06 87 ASP A N 1
ATOM 662 C CA . ASP A 1 87 ? 8.335 5.689 3.719 1.00 90.06 87 ASP A CA 1
ATOM 663 C C . ASP A 1 87 ? 8.309 6.738 2.603 1.00 90.06 87 ASP A C 1
ATOM 665 O O . ASP A 1 87 ? 9.105 7.682 2.597 1.00 90.06 87 ASP A O 1
ATOM 669 N N . VAL A 1 88 ? 7.414 6.539 1.636 1.00 88.12 88 VAL A N 1
ATOM 670 C CA . VAL A 1 88 ? 7.240 7.436 0.483 1.00 88.12 88 VAL A CA 1
ATOM 671 C C . VAL A 1 88 ? 6.073 8.411 0.681 1.00 88.12 88 VAL A C 1
ATOM 673 O O . VAL A 1 88 ? 5.857 9.303 -0.136 1.00 88.12 88 VAL A O 1
ATOM 676 N N . GLY A 1 89 ? 5.355 8.306 1.798 1.00 83.69 89 GLY A N 1
ATOM 677 C CA . GLY A 1 89 ? 4.267 9.191 2.179 1.00 83.69 89 GLY A CA 1
ATOM 678 C C . GLY A 1 89 ? 2.896 8.806 1.600 1.00 83.69 89 GLY A C 1
ATOM 679 O O . GLY A 1 89 ? 2.791 8.008 0.671 1.00 83.69 89 GLY A O 1
ATOM 680 N N . PRO A 1 90 ? 1.814 9.393 2.141 1.00 75.75 90 PRO A N 1
ATOM 681 C CA . PRO A 1 90 ? 0.440 8.913 1.943 1.00 75.75 90 PRO A CA 1
ATOM 682 C C . PRO A 1 90 ? -0.229 9.325 0.617 1.00 75.75 90 PRO A C 1
ATOM 684 O O . PRO A 1 90 ? -1.298 8.826 0.290 1.00 75.75 90 PRO A O 1
ATOM 687 N N . ASN A 1 91 ? 0.367 10.241 -0.157 1.00 73.81 91 ASN A N 1
ATOM 688 C CA . ASN A 1 91 ? -0.272 10.841 -1.343 1.00 73.81 91 ASN A CA 1
ATOM 689 C C . ASN A 1 91 ? 0.523 10.648 -2.643 1.00 73.81 91 ASN A C 1
ATOM 691 O O . ASN A 1 91 ? 0.296 11.366 -3.618 1.00 73.81 91 ASN A O 1
ATOM 695 N N . LEU A 1 92 ? 1.484 9.726 -2.657 1.00 81.75 92 LEU A N 1
ATOM 696 C CA . LEU A 1 92 ? 2.171 9.338 -3.884 1.00 81.75 92 LEU A CA 1
ATOM 697 C C . LEU A 1 92 ? 1.482 8.125 -4.508 1.00 81.75 92 LEU A C 1
ATOM 699 O O . LEU A 1 92 ? 0.900 7.301 -3.809 1.00 81.75 92 LEU A O 1
ATOM 703 N N . ASN A 1 93 ? 1.563 8.039 -5.832 1.00 87.44 93 ASN A N 1
ATOM 704 C CA . ASN A 1 93 ? 1.129 6.899 -6.643 1.00 87.44 93 ASN A CA 1
ATOM 705 C C . ASN A 1 93 ? 2.282 6.320 -7.478 1.00 87.44 93 ASN A C 1
ATOM 707 O O . ASN A 1 93 ? 2.063 5.457 -8.323 1.00 87.44 93 ASN A O 1
ATOM 711 N N . SER A 1 94 ? 3.497 6.831 -7.274 1.00 90.56 94 SER A N 1
ATOM 712 C CA . SER A 1 94 ? 4.708 6.348 -7.919 1.00 90.56 94 SER A CA 1
ATOM 713 C C . SER A 1 94 ? 5.946 6.765 -7.141 1.00 90.56 94 SER A C 1
ATOM 715 O O . SER A 1 94 ? 5.963 7.835 -6.521 1.00 90.56 94 SER A O 1
ATOM 717 N N . TRP A 1 95 ? 6.999 5.965 -7.241 1.00 90.19 95 TRP A N 1
ATOM 718 C CA . TRP A 1 95 ? 8.320 6.289 -6.727 1.00 90.19 95 TRP A CA 1
ATOM 719 C C . TRP A 1 95 ? 9.400 5.739 -7.658 1.00 90.19 95 TRP A C 1
ATOM 721 O O . TRP A 1 95 ? 9.294 4.616 -8.151 1.00 90.19 95 TRP A O 1
ATOM 731 N N . THR A 1 96 ? 10.443 6.538 -7.885 1.00 88.69 96 THR A N 1
ATOM 732 C CA . THR A 1 96 ? 11.573 6.181 -8.748 1.00 88.69 96 THR A CA 1
ATOM 733 C C . THR A 1 96 ? 12.867 6.291 -7.966 1.00 88.69 96 THR A C 1
ATOM 735 O O . THR A 1 96 ? 13.162 7.340 -7.385 1.00 88.69 96 THR A O 1
ATOM 738 N N . PHE A 1 97 ? 13.669 5.233 -8.010 1.00 84.31 97 PHE A N 1
ATOM 739 C CA . PHE A 1 97 ? 15.012 5.209 -7.451 1.00 84.31 97 PHE A CA 1
ATOM 740 C C . PHE A 1 97 ? 16.067 5.150 -8.541 1.00 84.31 97 PHE A C 1
ATOM 742 O O . PHE A 1 97 ? 15.895 4.492 -9.564 1.00 84.31 97 PHE A O 1
ATOM 749 N N . HIS A 1 98 ? 17.178 5.838 -8.282 1.00 82.19 98 HIS A N 1
ATOM 750 C CA . HIS A 1 98 ? 18.334 5.863 -9.164 1.00 82.19 98 HIS A CA 1
ATOM 751 C C . HIS A 1 98 ? 19.550 5.302 -8.421 1.00 82.19 98 HIS A C 1
ATOM 753 O O . HIS A 1 98 ? 19.935 5.830 -7.374 1.00 82.19 98 HIS A O 1
ATOM 759 N N . PHE A 1 99 ? 20.188 4.265 -8.965 1.00 68.44 99 PHE A N 1
ATOM 760 C CA . PHE A 1 99 ? 21.510 3.842 -8.514 1.00 68.44 99 PHE A CA 1
ATOM 761 C C . PHE A 1 99 ? 22.536 4.806 -9.111 1.00 68.44 99 PHE A C 1
ATOM 763 O O . PHE A 1 99 ? 22.688 4.889 -10.328 1.00 68.44 99 PHE A O 1
ATOM 770 N N . PHE A 1 100 ? 23.246 5.559 -8.269 1.00 58.88 100 PHE A N 1
ATOM 771 C CA . PHE A 1 100 ? 24.304 6.477 -8.701 1.00 58.88 100 PHE A CA 1
ATOM 772 C C . PHE A 1 100 ? 25.557 5.716 -9.174 1.00 58.88 100 PHE A C 1
ATOM 774 O O . PHE A 1 100 ? 26.627 5.834 -8.581 1.00 58.88 100 PHE A O 1
ATOM 781 N N . ALA A 1 101 ? 25.457 4.942 -10.249 1.00 54.38 101 ALA A N 1
ATOM 782 C CA . ALA A 1 101 ? 2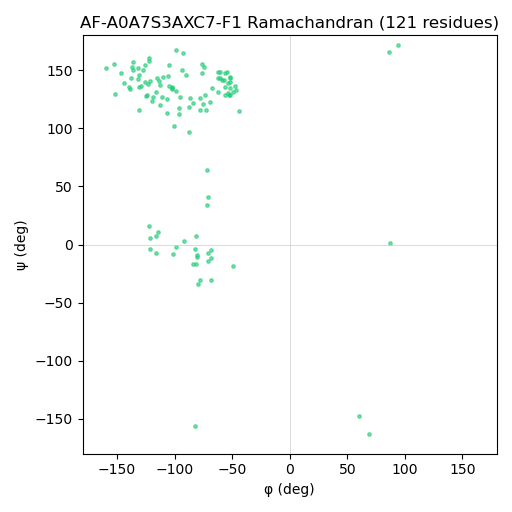6.607 4.626 -11.079 1.00 54.38 101 ALA A CA 1
ATOM 783 C C . ALA A 1 101 ? 26.452 5.437 -12.374 1.00 54.38 101 ALA A C 1
ATOM 785 O O . ALA A 1 101 ? 25.501 5.199 -13.119 1.00 54.38 101 ALA A O 1
ATOM 786 N N . PRO A 1 102 ? 27.322 6.426 -12.660 1.00 51.12 102 PRO A N 1
ATOM 787 C CA . PRO A 1 102 ? 27.327 7.028 -13.985 1.00 51.12 102 PRO A CA 1
ATOM 788 C C . PRO A 1 102 ? 27.570 5.913 -15.016 1.00 51.12 102 PRO A C 1
ATOM 790 O O . PRO A 1 102 ? 28.371 5.012 -14.738 1.00 51.12 102 PRO A O 1
ATOM 793 N N . PRO A 1 103 ? 26.908 5.949 -16.188 1.00 57.34 103 PRO A N 1
ATOM 794 C CA . PRO A 1 103 ? 27.156 4.964 -17.233 1.00 57.34 103 PRO A CA 1
ATOM 795 C C . PRO A 1 103 ? 28.664 4.907 -17.514 1.00 57.34 103 PRO A C 1
ATOM 797 O O . PRO A 1 103 ? 29.314 5.962 -17.502 1.00 57.34 103 PRO A O 1
ATOM 800 N N . PRO A 1 104 ? 29.249 3.714 -17.740 1.00 58.50 104 PRO A N 1
ATOM 801 C CA . PRO A 1 104 ? 30.656 3.620 -18.096 1.00 58.50 104 PRO A CA 1
ATOM 802 C C . PRO A 1 104 ? 30.908 4.549 -19.282 1.00 58.50 104 PRO A C 1
ATOM 804 O O . PRO 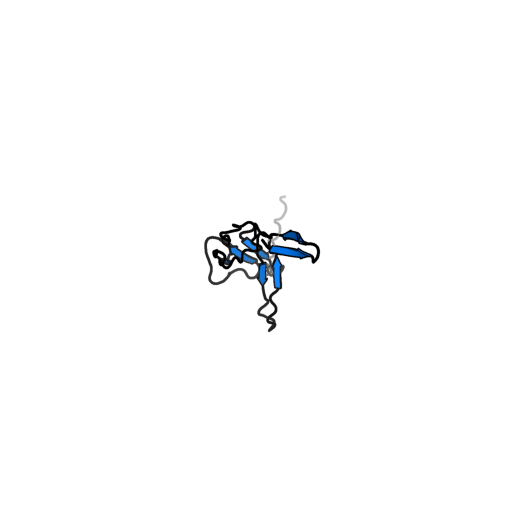A 1 104 ? 30.160 4.522 -20.263 1.00 58.50 104 PRO A O 1
ATOM 807 N N . SER A 1 105 ? 31.922 5.412 -19.159 1.00 58.56 105 SER A N 1
ATOM 808 C CA . SER A 1 105 ? 32.294 6.347 -20.217 1.00 58.56 105 SER A CA 1
ATOM 809 C C . SER A 1 105 ? 32.338 5.596 -21.548 1.00 58.56 105 SER A C 1
ATOM 811 O O . SER A 1 105 ? 32.930 4.509 -21.589 1.00 58.56 105 SER 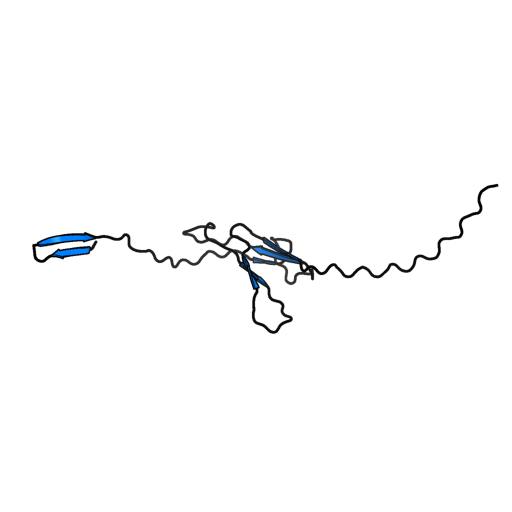A O 1
ATOM 813 N N . PRO A 1 106 ? 31.736 6.129 -22.629 1.00 65.94 106 PRO A N 1
ATOM 814 C CA . PRO A 1 106 ? 31.833 5.487 -23.929 1.00 65.94 106 PRO A CA 1
ATOM 815 C C . PRO A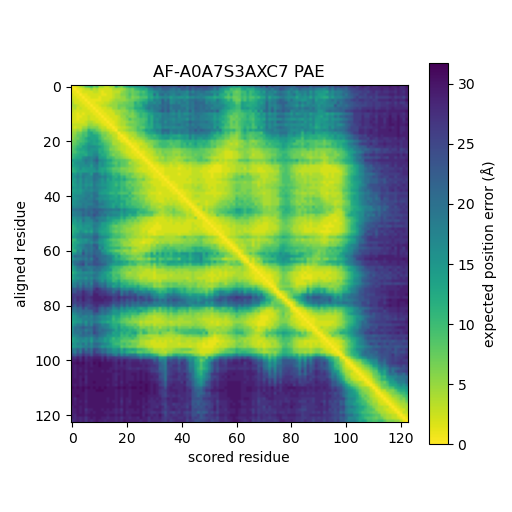 1 106 ? 33.314 5.228 -24.244 1.00 65.94 106 PRO A C 1
ATOM 817 O O . PRO A 1 106 ? 34.168 6.034 -23.844 1.00 65.94 106 PRO A O 1
ATOM 820 N N . PRO A 1 107 ? 33.646 4.111 -24.919 1.00 72.12 107 PRO A N 1
ATOM 821 C CA . PRO A 1 107 ? 35.026 3.833 -25.292 1.00 72.12 107 PRO A CA 1
ATOM 822 C C . PRO A 1 107 ? 35.600 5.055 -26.020 1.00 72.12 107 PRO A C 1
ATOM 824 O O . PRO A 1 107 ? 34.859 5.716 -26.758 1.00 72.12 107 PRO A O 1
ATOM 827 N N . PRO A 1 108 ? 36.887 5.392 -25.813 1.00 65.88 108 PRO A N 1
ATOM 828 C CA . PRO A 1 108 ? 37.482 6.535 -26.487 1.00 65.88 108 PRO A CA 1
ATOM 829 C C . PRO A 1 108 ? 37.235 6.395 -27.989 1.00 65.88 108 PRO A C 1
ATOM 831 O O . PRO A 1 108 ? 37.515 5.338 -28.561 1.00 65.88 108 PRO A O 1
ATOM 834 N N . SER A 1 109 ? 36.690 7.446 -28.616 1.00 71.56 109 SER A N 1
ATOM 835 C CA . SER A 1 109 ? 36.583 7.497 -30.074 1.00 71.56 109 SER A CA 1
ATOM 836 C C . SER A 1 109 ? 37.929 7.091 -30.673 1.00 71.56 109 SER A C 1
ATOM 838 O O . SER A 1 109 ? 38.963 7.541 -30.159 1.00 71.56 109 SER A O 1
ATOM 840 N N . PRO A 1 110 ? 37.951 6.254 -31.729 1.00 73.81 110 PRO A N 1
ATOM 841 C CA . PRO A 1 110 ? 39.198 5.902 -32.391 1.00 73.81 110 PRO A CA 1
ATOM 842 C C . PRO A 1 110 ? 39.964 7.190 -32.688 1.00 73.81 110 PRO A C 1
ATOM 844 O O . PRO A 1 110 ? 39.373 8.161 -33.167 1.00 73.81 110 PRO A O 1
ATOM 847 N N . SER A 1 111 ? 41.251 7.210 -32.327 1.00 71.88 111 SER A N 1
ATOM 848 C CA 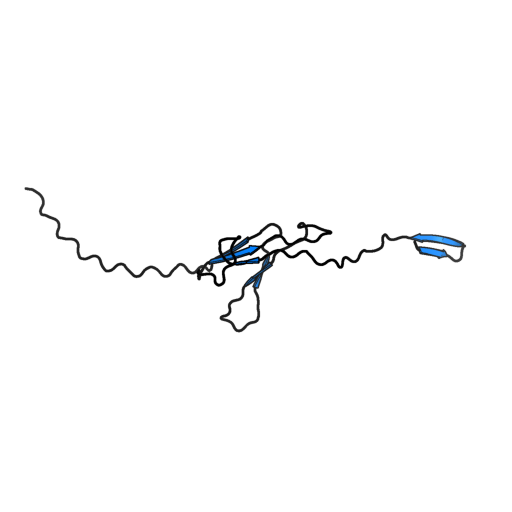. SER A 1 111 ? 42.128 8.367 -32.496 1.00 71.88 111 SER A CA 1
ATOM 849 C C . SER A 1 111 ? 41.910 8.956 -33.885 1.00 71.88 111 SER A C 1
ATOM 851 O O . SER A 1 111 ? 42.161 8.273 -34.882 1.00 71.88 111 SER A O 1
ATOM 853 N N . GLN A 1 112 ? 41.396 10.188 -33.940 1.00 64.25 112 GLN A N 1
ATOM 854 C CA . GLN A 1 112 ? 41.160 10.877 -35.200 1.00 64.25 112 GLN A CA 1
ATOM 855 C C . GLN A 1 112 ? 42.483 10.867 -35.984 1.00 64.25 112 GLN A C 1
ATOM 857 O O . GLN A 1 112 ? 43.525 11.174 -35.391 1.00 64.25 112 GLN A O 1
ATOM 862 N N . PRO A 1 113 ? 42.491 10.469 -37.271 1.00 72.88 113 PRO A N 1
ATOM 863 C CA . PRO A 1 113 ? 43.710 10.512 -38.065 1.00 72.88 113 PRO A CA 1
ATOM 864 C C . PRO A 1 113 ? 44.300 11.930 -38.019 1.00 72.88 113 PRO A C 1
ATOM 866 O O . PRO A 1 113 ? 43.541 12.898 -37.886 1.00 72.88 113 PRO A O 1
ATOM 869 N N . PRO A 1 114 ? 45.638 12.070 -38.087 1.00 73.62 114 PRO A N 1
ATOM 870 C CA . PRO A 1 114 ? 46.283 13.373 -38.021 1.00 73.62 114 PRO A CA 1
ATOM 871 C C . PRO A 1 114 ? 45.649 14.315 -39.043 1.00 73.62 114 PRO A C 1
ATOM 873 O O . PRO A 1 114 ? 45.407 13.926 -40.189 1.00 73.62 114 PRO A O 1
ATOM 876 N N . ASN A 1 115 ? 45.358 15.544 -38.610 1.00 73.62 115 ASN A N 1
ATOM 877 C CA . ASN A 1 115 ? 44.795 16.556 -39.492 1.00 73.62 115 ASN A CA 1
ATOM 878 C C . ASN A 1 115 ? 45.692 16.706 -40.735 1.00 73.62 115 ASN A C 1
ATOM 880 O O . ASN A 1 115 ? 46.921 16.695 -40.595 1.00 73.62 115 ASN A O 1
ATOM 884 N N . PRO A 1 116 ? 45.109 16.842 -41.940 1.00 78.06 116 PRO A N 1
ATOM 885 C CA . PRO A 1 116 ? 45.892 17.084 -43.141 1.00 78.06 116 PRO A CA 1
ATOM 886 C C . PRO A 1 116 ? 46.754 18.346 -42.969 1.00 78.06 116 PRO A C 1
ATOM 888 O O . PRO A 1 116 ? 46.344 19.274 -42.264 1.00 78.06 116 PRO A O 1
ATOM 891 N N . PRO A 1 117 ? 47.950 18.390 -43.584 1.00 77.81 117 PRO A N 1
ATOM 892 C CA . PRO A 1 117 ? 48.836 19.539 -43.474 1.00 77.81 117 PRO A CA 1
ATOM 893 C C . PRO A 1 117 ? 48.119 20.810 -43.933 1.00 77.81 117 PRO A C 1
ATOM 895 O O . PRO A 1 117 ? 47.438 20.817 -44.961 1.00 77.81 117 PRO A O 1
ATOM 898 N N . THR A 1 118 ? 48.279 21.884 -43.161 1.00 82.31 118 THR A N 1
ATOM 899 C CA . THR A 1 118 ? 47.736 23.201 -43.494 1.00 82.31 118 THR A CA 1
ATOM 900 C C . THR A 1 118 ? 48.248 23.624 -44.876 1.00 82.31 118 THR A C 1
ATOM 902 O O . THR A 1 118 ? 49.461 23.565 -45.103 1.00 82.31 118 THR A O 1
ATOM 905 N N . PRO A 1 119 ? 47.372 24.039 -45.811 1.00 78.19 119 PRO A N 1
ATOM 906 C CA . PRO A 1 119 ? 47.816 24.518 -47.112 1.00 78.19 119 PRO A CA 1
ATOM 907 C C . PRO A 1 119 ? 48.716 25.754 -46.953 1.00 78.19 119 PRO A C 1
ATOM 909 O O . PRO A 1 119 ? 48.530 26.532 -46.010 1.00 78.19 119 PRO A O 1
ATOM 912 N N . PRO A 1 120 ? 49.700 25.946 -47.850 1.00 75.00 120 PRO A N 1
ATOM 913 C CA . PRO A 1 120 ? 50.577 27.107 -47.796 1.00 75.00 120 PRO A CA 1
ATOM 914 C C . PRO A 1 120 ? 49.765 28.400 -47.930 1.00 75.00 120 PRO A C 1
ATOM 916 O O . PRO A 1 120 ? 48.781 28.457 -48.670 1.00 75.00 120 PRO A O 1
ATOM 919 N N . ALA A 1 121 ? 50.188 29.434 -47.199 1.00 72.69 121 ALA A N 1
ATOM 920 C CA . ALA A 1 121 ? 49.572 30.752 -47.275 1.00 72.69 121 ALA A CA 1
ATOM 921 C C . ALA A 1 121 ? 49.651 31.301 -48.716 1.00 72.69 121 ALA A C 1
ATOM 923 O O . ALA A 1 121 ? 50.667 31.088 -49.387 1.00 72.69 121 ALA A O 1
ATOM 924 N N . PRO A 1 122 ? 48.600 31.984 -49.207 1.00 71.50 122 PRO A N 1
ATOM 925 C CA . PRO A 1 122 ? 48.616 32.581 -50.536 1.00 71.50 122 PRO A CA 1
ATOM 926 C C . PRO A 1 122 ? 49.711 33.651 -50.640 1.00 71.50 122 PRO A C 1
ATOM 928 O O . PRO A 1 122 ? 49.993 34.353 -49.667 1.00 71.50 122 PRO A O 1
ATOM 931 N N . SER A 1 123 ? 50.334 33.713 -51.820 1.00 74.50 123 SER A N 1
ATOM 932 C CA . SER A 1 123 ? 51.405 34.655 -52.176 1.00 74.50 123 SER A CA 1
ATOM 933 C C . SER A 1 123 ? 50.914 36.090 -52.316 1.00 74.50 123 SER A C 1
ATOM 935 O O . SER A 1 123 ? 49.763 36.271 -52.772 1.00 74.50 123 SER A O 1
#

Secondary structure (DSSP, 8-state):
-EEEE-TTS-EEEE-----PPP-PPPBP--EEESS-TT---SS---SSEEEEEEPPPBBTTTBGGG---EEEE--TTS----PEEEE--TT-SEEEEE---PPPPPPPPP-PPPPPPPPPPP-

Radius of gyration: 32.38 Å; Cα contacts (8 Å, |Δi|>4): 144; chains: 1; bounding box: 80×48×105 Å

Sequence (123 aa):
LVRAYNSAGGFSTASSDGFYIDDTPPVGGYVTDGTDPTTDILVTPLEWEYSVSWGAFYDEEYGQAGVTYLVGFDECSKSSDEIYLVDVGPNLNSWTFHFFAPPPSPPPSPSQPPNPPTPPAPS

Foldseek 3Di:
DDKDADPVGDIDDDDDPDDDDDPFDKDAKDKAKDPDQVDHDPDHPDPFKIKMFIDQIADPVGGLPPDWDWDWDDDPVDPDPDIDIDTPGSPGGMDMGGHPDDPPDPDPDPPDPPDPDDDDDDD

Organism: NCBI:txid156174

Solvent-accessible surface area (backbone atoms only — not comparable to full-atom values): 8347 Å² total; per-residue (Å²): 116,50,78,49,74,50,98,87,74,50,73,53,76,52,70,75,92,75,83,84,84,85,83,79,76,62,48,79,50,51,78,30,38,38,88,48,79,87,47,72,58,96,68,74,92,49,95,40,50,51,28,39,20,41,49,76,48,32,31,94,91,62,41,54,83,76,45,74,44,70,51,72,52,67,66,84,90,47,101,60,99,63,67,49,71,42,80,69,46,59,84,60,50,61,54,74,52,70,54,93,63,78,77,79,74,75,77,79,72,77,79,75,74,80,77,78,80,79,78,81,80,85,132

Mean predicted aligned error: 14.12 Å

Nearest PDB structures (foldseek):
  7mro-assembly1_A  TM=5.297E-01  e=2.657E+00  Danio rerio
  5e55-assembly1_A  TM=4.486E-01  e=8.489E-01  Mus musculus
  8k4q-assembly1_A  TM=6.527E-01  e=4.977E+00  Homo sapiens
  1iar-assembly1_B  TM=6.480E-01  e=7.855E+00  Homo sapiens
  3rls-assembly1_A  TM=2.836E-01  e=8.018E-01  Saccharomyces cerevisiae

pLDDT: mean 81.33, std 10.63, range [51.12, 97.0]